Protein AF-A0A6A7C108-F1 (afdb_monomer_lite)

pLDDT: mean 88.19, std 7.94, range [61.28, 96.44]

Foldseek 3Di:
DVVLLVVQVVCVVVVHDDDLVVSCVVVVHDSVVSVCVNVVVDDDPVVVVVVVVDDDPVRVVVVVVVVVVVD

Structure (mmCIF, N/CA/C/O backbone):
data_AF-A0A6A7C108-F1
#
_entry.id   AF-A0A6A7C108-F1
#
loop_
_atom_site.group_PDB
_atom_site.id
_atom_site.type_symbol
_atom_site.label_atom_id
_atom_site.label_alt_id
_atom_site.label_comp_id
_atom_site.label_asym_id
_atom_site.label_entity_id
_atom_site.label_seq_id
_atom_site.pdbx_PDB_ins_code
_atom_site.Cartn_x
_atom_site.Cartn_y
_atom_site.Cartn_z
_atom_site.occupancy
_atom_site.B_iso_or_equiv
_atom_site.auth_seq_id
_atom_site.auth_comp_id
_atom_site.auth_asym_id
_atom_site.auth_atom_id
_atom_site.pdbx_PDB_model_num
ATOM 1 N N . MET A 1 1 ? 5.520 -9.298 -6.345 1.00 85.38 1 MET A N 1
ATOM 2 C CA . MET A 1 1 ? 5.138 -7.894 -6.063 1.00 85.38 1 MET A CA 1
ATOM 3 C C . MET A 1 1 ? 6.354 -7.087 -5.642 1.00 85.38 1 MET A C 1
ATOM 5 O O . MET A 1 1 ? 6.550 -6.006 -6.178 1.00 85.38 1 MET A O 1
ATOM 9 N N . ASP A 1 2 ? 7.186 -7.627 -4.753 1.00 89.50 2 ASP A N 1
ATOM 10 C CA . ASP A 1 2 ? 8.326 -6.908 -4.166 1.00 89.50 2 ASP A CA 1
ATOM 11 C C . ASP A 1 2 ? 9.387 -6.526 -5.202 1.00 89.50 2 ASP A C 1
ATOM 13 O O . ASP A 1 2 ? 9.812 -5.381 -5.232 1.00 89.50 2 ASP A O 1
ATOM 17 N N . ALA A 1 3 ? 9.686 -7.407 -6.165 1.00 93.31 3 ALA A N 1
ATOM 18 C CA . ALA A 1 3 ? 10.575 -7.082 -7.288 1.00 93.31 3 ALA A CA 1
ATOM 19 C C . ALA A 1 3 ? 10.089 -5.878 -8.125 1.00 93.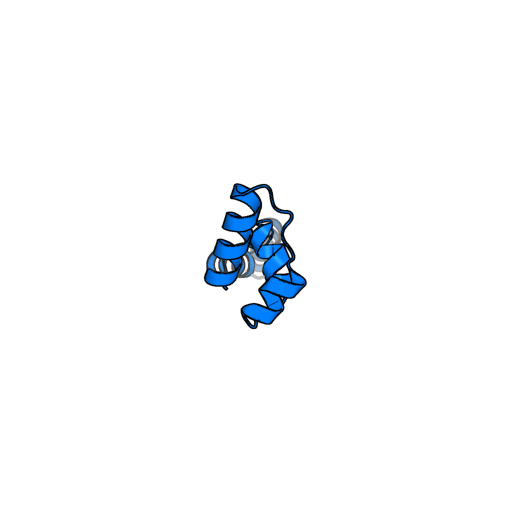31 3 ALA A C 1
ATOM 21 O O . ALA A 1 3 ? 10.890 -5.055 -8.560 1.00 93.31 3 ALA A O 1
ATOM 22 N N . ALA A 1 4 ? 8.770 -5.741 -8.313 1.00 93.56 4 ALA A N 1
ATOM 23 C CA . ALA A 1 4 ? 8.185 -4.606 -9.022 1.00 93.56 4 ALA A CA 1
ATOM 24 C C . ALA A 1 4 ? 8.2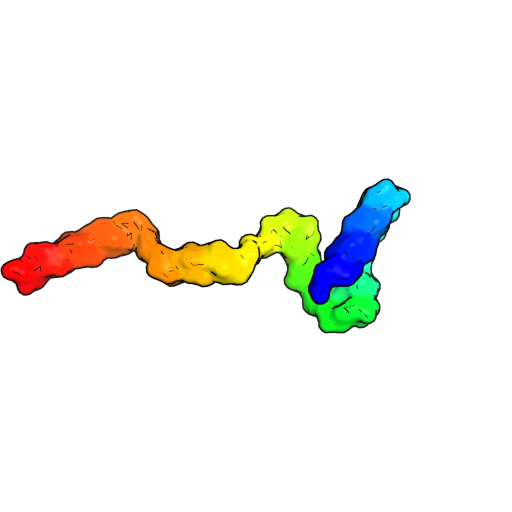88 -3.311 -8.203 1.00 93.56 4 ALA A C 1
ATOM 26 O O . ALA A 1 4 ? 8.485 -2.244 -8.774 1.00 93.56 4 ALA A O 1
ATOM 27 N N . LEU A 1 5 ? 8.158 -3.398 -6.875 1.00 93.62 5 LEU A N 1
ATOM 28 C CA . LEU A 1 5 ? 8.325 -2.258 -5.973 1.00 93.62 5 LEU A CA 1
ATOM 29 C C . LEU A 1 5 ? 9.788 -1.812 -5.911 1.00 93.62 5 LEU A C 1
ATOM 31 O O . LEU A 1 5 ? 10.047 -0.627 -6.088 1.00 93.62 5 LEU A O 1
ATOM 35 N N . SER A 1 6 ? 10.735 -2.742 -5.760 1.00 94.56 6 SER A N 1
ATOM 36 C CA . SER A 1 6 ? 12.172 -2.440 -5.791 1.00 94.56 6 SER A CA 1
ATOM 37 C C . SER A 1 6 ? 12.596 -1.763 -7.093 1.00 94.56 6 SER A C 1
ATOM 39 O O . SER A 1 6 ? 13.347 -0.795 -7.049 1.00 94.56 6 SER A O 1
ATOM 41 N N . GLU A 1 7 ? 12.083 -2.205 -8.247 1.00 94.81 7 GLU A N 1
ATOM 42 C CA . GLU A 1 7 ? 12.366 -1.540 -9.526 1.00 94.81 7 GLU A CA 1
ATOM 43 C C . GLU A 1 7 ? 11.838 -0.097 -9.553 1.00 94.81 7 GLU A C 1
ATOM 45 O O . GLU A 1 7 ? 12.532 0.803 -10.020 1.00 94.81 7 GLU A O 1
ATOM 50 N N . LEU A 1 8 ? 10.633 0.151 -9.028 1.00 94.56 8 LEU A N 1
ATOM 51 C CA . LEU A 1 8 ? 10.076 1.507 -8.957 1.00 94.56 8 LEU A CA 1
ATOM 52 C C . LEU A 1 8 ? 10.858 2.402 -7.990 1.00 94.56 8 LEU A C 1
ATOM 54 O O . LEU A 1 8 ? 11.070 3.571 -8.307 1.00 94.56 8 LEU A O 1
ATOM 58 N N . TYR A 1 9 ? 11.297 1.871 -6.845 1.00 94.25 9 TYR A N 1
ATOM 59 C CA . TYR A 1 9 ? 12.140 2.611 -5.904 1.00 94.25 9 TYR A CA 1
ATOM 60 C C . TYR A 1 9 ? 13.489 2.968 -6.530 1.00 94.25 9 TYR A C 1
ATOM 62 O O . TYR A 1 9 ? 13.861 4.136 -6.505 1.00 94.25 9 TYR A O 1
ATOM 70 N N . ALA A 1 10 ? 14.142 2.023 -7.212 1.00 94.69 10 ALA A N 1
ATOM 71 C CA . ALA A 1 10 ? 15.389 2.286 -7.928 1.00 94.69 10 ALA A CA 1
ATOM 72 C C . ALA A 1 10 ? 15.226 3.358 -9.023 1.00 94.69 10 ALA A C 1
ATOM 74 O O . ALA A 1 10 ? 16.110 4.188 -9.218 1.00 94.69 10 ALA A O 1
ATOM 75 N N . LEU A 1 11 ? 14.097 3.386 -9.745 1.00 93.88 11 LEU A N 1
ATOM 76 C CA . LEU A 1 11 ? 13.829 4.449 -10.725 1.00 93.88 11 LEU A CA 1
ATOM 77 C C . LEU A 1 11 ? 13.742 5.825 -10.055 1.00 93.88 11 LEU A C 1
ATOM 79 O O . LEU A 1 11 ? 14.340 6.777 -10.554 1.00 93.88 11 LEU A O 1
ATOM 83 N N . VAL A 1 12 ? 13.045 5.921 -8.921 1.00 92.44 12 VAL A N 1
ATOM 84 C CA . VAL A 1 12 ? 12.913 7.177 -8.170 1.00 92.44 12 VAL A CA 1
ATOM 85 C C . VAL A 1 12 ? 14.241 7.626 -7.569 1.00 92.44 12 VAL A C 1
ATOM 87 O O . VAL A 1 12 ? 14.558 8.809 -7.661 1.00 92.44 12 VAL A O 1
ATOM 90 N N . GLU A 1 13 ? 15.039 6.709 -7.024 1.00 93.19 13 GLU A N 1
ATOM 91 C CA . GLU A 1 13 ? 16.389 7.002 -6.517 1.00 93.19 13 GLU A CA 1
ATOM 92 C C . GLU A 1 13 ? 17.306 7.569 -7.609 1.00 93.19 13 GLU A C 1
ATOM 94 O O . GLU A 1 13 ? 18.097 8.471 -7.351 1.00 93.19 13 GLU A O 1
ATOM 99 N N . ASN A 1 14 ? 17.139 7.112 -8.853 1.00 94.56 14 ASN A N 1
ATOM 100 C CA . ASN A 1 14 ? 17.855 7.634 -10.019 1.00 94.56 14 ASN A CA 1
ATOM 101 C C . ASN A 1 14 ? 17.218 8.907 -10.620 1.00 94.56 14 ASN A C 1
ATOM 103 O O . ASN A 1 14 ? 17.618 9.346 -11.699 1.00 94.56 14 ASN A O 1
ATOM 107 N N . GLY A 1 15 ? 16.205 9.496 -9.972 1.00 92.75 15 GLY A N 1
ATOM 108 C CA . GLY A 1 15 ? 15.508 10.699 -10.444 1.00 92.75 15 GLY A CA 1
ATOM 109 C C . GLY A 1 15 ? 14.608 10.478 -11.667 1.00 92.75 15 GLY A C 1
ATOM 110 O O . GLY A 1 15 ? 14.145 11.439 -12.285 1.00 92.75 15 GLY A O 1
ATOM 111 N N . ILE A 1 16 ? 14.339 9.224 -12.034 1.00 93.62 16 ILE A N 1
ATOM 112 C CA . ILE A 1 16 ? 13.516 8.863 -13.187 1.00 93.62 16 ILE A CA 1
ATOM 113 C C . ILE A 1 16 ? 12.061 8.737 -12.742 1.00 93.62 16 ILE A C 1
ATOM 115 O O . ILE A 1 16 ? 11.735 8.042 -11.781 1.00 93.62 16 ILE A O 1
ATOM 119 N N . LYS A 1 17 ? 11.146 9.365 -13.489 1.00 91.69 17 LYS A N 1
ATOM 120 C CA . LYS A 1 17 ? 9.710 9.235 -13.230 1.00 91.69 17 LYS A CA 1
ATOM 121 C C . LYS A 1 17 ? 9.258 7.776 -13.442 1.00 91.69 17 LYS A C 1
ATOM 123 O O . LYS A 1 17 ? 9.329 7.287 -14.573 1.00 91.69 17 LYS A O 1
ATOM 128 N N . PRO A 1 18 ? 8.735 7.088 -12.411 1.00 90.69 18 PRO A N 1
ATOM 129 C CA . PRO A 1 18 ? 8.351 5.686 -12.519 1.00 90.69 18 PRO A CA 1
ATOM 130 C C . PRO A 1 18 ? 7.141 5.487 -13.444 1.00 90.69 18 PRO A C 1
ATOM 132 O O . PRO A 1 18 ? 6.123 6.176 -13.329 1.00 90.69 18 PRO A O 1
ATOM 135 N N . ASN A 1 19 ? 7.224 4.498 -14.341 1.00 94.44 19 ASN A N 1
ATOM 136 C CA . ASN A 1 19 ? 6.118 4.094 -15.210 1.00 94.44 19 ASN A CA 1
ATOM 137 C C . ASN A 1 19 ? 5.463 2.802 -14.707 1.00 94.44 19 ASN A C 1
ATOM 139 O O . ASN A 1 19 ? 5.809 1.691 -15.110 1.00 94.44 19 ASN A O 1
ATOM 143 N N . PHE A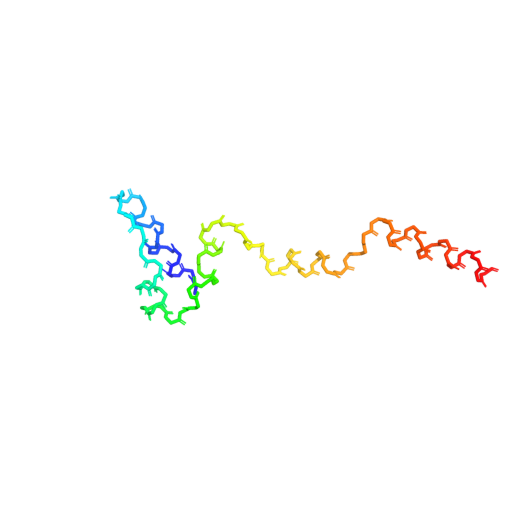 1 20 ? 4.440 2.968 -13.872 1.00 93.19 20 PHE A N 1
ATOM 144 C CA . PHE A 1 20 ? 3.711 1.862 -13.253 1.00 93.19 20 PHE A CA 1
ATOM 145 C C . PHE A 1 20 ? 3.084 0.888 -14.253 1.00 93.19 20 PHE A C 1
ATOM 147 O O . PHE A 1 20 ? 2.954 -0.286 -13.932 1.00 93.19 20 PHE A O 1
ATOM 154 N N . ALA A 1 21 ? 2.671 1.336 -15.444 1.00 94.88 21 ALA A N 1
ATOM 155 C CA . ALA A 1 21 ? 2.046 0.452 -16.430 1.00 94.88 21 ALA A CA 1
ATOM 156 C C . ALA A 1 21 ? 3.064 -0.525 -17.032 1.00 94.88 21 ALA A C 1
ATOM 158 O O . ALA A 1 21 ? 2.782 -1.718 -17.154 1.00 94.88 21 ALA A O 1
ATOM 159 N N . VAL A 1 22 ? 4.257 -0.020 -17.358 1.00 95.94 22 VAL A N 1
ATOM 160 C CA . VAL A 1 22 ? 5.354 -0.826 -17.906 1.00 95.94 22 VAL A CA 1
ATOM 161 C C . VAL A 1 22 ? 5.855 -1.810 -16.858 1.00 95.94 22 VAL A C 1
ATOM 163 O O . VAL A 1 22 ? 5.904 -3.009 -17.127 1.00 95.94 22 VAL A O 1
ATOM 166 N N . THR A 1 23 ? 6.137 -1.336 -15.643 1.00 95.31 23 THR A N 1
ATOM 167 C CA . THR A 1 23 ? 6.623 -2.199 -14.559 1.00 95.31 23 THR A CA 1
ATOM 168 C C . THR A 1 23 ? 5.572 -3.235 -14.151 1.00 95.31 23 THR A C 1
ATOM 170 O O . THR A 1 23 ? 5.902 -4.403 -13.962 1.00 95.31 23 THR A O 1
ATOM 173 N N . ALA A 1 24 ? 4.288 -2.865 -14.099 1.00 95.94 24 ALA A N 1
ATOM 174 C CA . ALA A 1 24 ? 3.213 -3.814 -13.810 1.00 95.94 24 ALA A CA 1
ATOM 175 C C . ALA A 1 24 ? 3.122 -4.931 -14.858 1.00 95.94 24 ALA A C 1
ATOM 177 O O . ALA A 1 24 ? 3.025 -6.103 -14.495 1.00 95.94 24 ALA A O 1
ATOM 178 N N . LYS A 1 25 ? 3.209 -4.582 -16.149 1.00 96.25 25 LYS A N 1
ATOM 179 C CA . LYS A 1 25 ? 3.199 -5.559 -17.245 1.00 96.25 25 LYS A CA 1
ATOM 180 C C . LYS A 1 25 ? 4.431 -6.465 -17.205 1.00 96.25 25 LYS A C 1
ATOM 182 O O . LYS A 1 25 ? 4.287 -7.673 -17.354 1.00 96.25 25 LYS A O 1
ATOM 187 N N . LYS A 1 26 ? 5.615 -5.892 -16.969 1.00 96.44 26 LYS A N 1
ATOM 188 C CA . LYS A 1 26 ? 6.891 -6.618 -16.871 1.00 96.44 26 LYS A CA 1
ATOM 189 C C . LYS A 1 26 ? 6.869 -7.674 -15.766 1.00 96.44 26 LYS A C 1
ATOM 191 O O . LYS A 1 26 ? 7.329 -8.788 -15.978 1.00 96.44 26 LYS A O 1
ATOM 196 N N . HIS A 1 27 ? 6.313 -7.327 -14.608 1.00 95.44 27 HIS A N 1
ATOM 197 C CA . HIS A 1 27 ? 6.282 -8.197 -13.428 1.00 95.44 27 HIS A CA 1
ATOM 198 C C . HIS A 1 27 ? 4.978 -8.988 -13.272 1.00 95.44 27 HIS A C 1
ATOM 200 O O . HIS A 1 27 ? 4.787 -9.633 -12.245 1.00 95.44 27 HIS A O 1
ATOM 206 N N . LEU A 1 28 ? 4.076 -8.932 -14.260 1.00 95.38 28 LEU A N 1
ATOM 207 C CA . LEU A 1 28 ? 2.770 -9.606 -14.242 1.00 95.38 28 LEU A CA 1
ATOM 208 C C . LEU A 1 28 ? 1.948 -9.307 -12.971 1.00 95.38 28 LEU A C 1
ATOM 210 O O . LEU A 1 28 ? 1.263 -10.173 -12.429 1.00 95.38 28 LEU A O 1
ATOM 214 N N . VAL A 1 29 ? 2.005 -8.063 -12.485 1.00 94.12 29 VAL A N 1
ATOM 215 C CA . VAL A 1 29 ? 1.240 -7.603 -11.314 1.00 94.12 29 VAL A CA 1
ATOM 216 C C . VAL A 1 29 ? 0.155 -6.609 -11.716 1.00 94.12 29 VAL A C 1
ATOM 218 O O . VAL A 1 29 ? 0.250 -5.915 -12.726 1.00 94.12 29 VAL A O 1
ATOM 221 N N . ASN A 1 30 ? -0.893 -6.490 -10.899 1.00 94.94 30 ASN A N 1
ATOM 222 C CA . ASN A 1 30 ? -1.936 -5.496 -11.134 1.00 94.94 30 ASN A CA 1
ATOM 223 C C . ASN A 1 30 ? -1.390 -4.068 -10.933 1.00 94.94 30 ASN A C 1
ATOM 225 O O . ASN A 1 30 ? -0.866 -3.741 -9.865 1.00 94.94 30 ASN A O 1
ATOM 229 N N . ARG A 1 31 ? -1.570 -3.199 -11.938 1.00 94.25 31 ARG A N 1
ATOM 230 C CA . ARG A 1 31 ? -1.099 -1.801 -11.923 1.00 94.25 31 ARG A CA 1
ATOM 231 C C . ARG A 1 31 ? -1.641 -1.001 -10.740 1.00 94.25 31 ARG A C 1
ATOM 233 O O . ARG A 1 31 ? -0.890 -0.273 -10.100 1.00 94.25 31 ARG A O 1
ATOM 240 N N . THR A 1 32 ? -2.938 -1.110 -10.466 1.00 92.69 32 THR A N 1
ATOM 241 C CA . THR A 1 32 ? -3.607 -0.347 -9.404 1.00 92.69 32 THR A CA 1
ATOM 242 C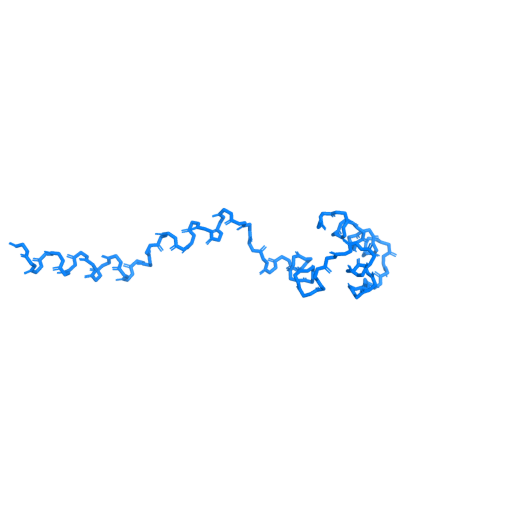 C . THR A 1 32 ? -3.105 -0.783 -8.035 1.00 92.69 32 THR A C 1
ATOM 244 O O . THR A 1 32 ? -2.819 0.061 -7.189 1.00 92.69 32 THR A O 1
ATOM 247 N N . THR A 1 33 ? -2.938 -2.089 -7.829 1.00 91.06 33 THR A N 1
ATOM 248 C CA . THR A 1 33 ? -2.359 -2.626 -6.591 1.00 91.06 33 THR A CA 1
ATOM 249 C C . THR A 1 33 ? -0.906 -2.185 -6.422 1.00 91.06 33 THR A C 1
ATOM 251 O O . THR A 1 33 ? -0.517 -1.789 -5.327 1.00 91.06 33 THR A O 1
ATOM 254 N N . LEU A 1 34 ? -0.113 -2.206 -7.499 1.00 92.75 34 LEU A N 1
ATOM 255 C CA . LEU A 1 34 ? 1.284 -1.765 -7.484 1.00 92.75 34 LEU A CA 1
ATOM 256 C C . LEU A 1 34 ? 1.408 -0.285 -7.117 1.00 92.75 34 LEU A C 1
ATOM 258 O O . LEU A 1 34 ? 2.192 0.059 -6.241 1.00 92.75 34 LEU A O 1
ATOM 262 N N . TYR A 1 35 ? 0.586 0.565 -7.729 1.00 92.75 35 TYR A N 1
ATOM 263 C CA . TYR A 1 35 ? 0.527 1.992 -7.425 1.00 92.75 35 TYR A CA 1
ATOM 264 C C . TYR A 1 35 ? 0.159 2.258 -5.959 1.00 92.75 35 TYR A C 1
ATOM 266 O O . TYR A 1 35 ? 0.858 3.001 -5.276 1.00 92.75 35 TYR A O 1
ATOM 274 N N . LYS A 1 36 ? -0.897 1.608 -5.448 1.00 90.56 36 LYS A N 1
ATOM 275 C CA . LYS A 1 36 ? -1.320 1.764 -4.047 1.00 90.56 36 LYS A CA 1
ATOM 276 C C . LYS A 1 36 ? -0.231 1.326 -3.068 1.00 90.56 36 LYS A C 1
ATOM 278 O O . LYS A 1 36 ? 0.018 2.031 -2.095 1.00 90.56 36 LYS A O 1
ATOM 283 N N . ARG A 1 37 ? 0.450 0.209 -3.344 1.00 89.31 37 ARG A N 1
ATOM 284 C CA . ARG A 1 37 ? 1.567 -0.267 -2.512 1.00 89.31 37 ARG A CA 1
ATOM 285 C C . ARG A 1 37 ? 2.756 0.677 -2.543 1.00 89.31 37 ARG A C 1
ATOM 287 O O . ARG A 1 37 ? 3.280 0.995 -1.487 1.00 89.31 37 ARG A O 1
ATOM 294 N N . PHE A 1 38 ? 3.128 1.170 -3.720 1.00 90.19 38 PHE A N 1
ATOM 295 C CA . PHE A 1 38 ? 4.222 2.127 -3.860 1.00 90.19 38 PHE A CA 1
ATOM 296 C C . PHE A 1 38 ? 3.972 3.427 -3.077 1.00 90.19 38 PHE A C 1
ATOM 298 O O . PHE A 1 38 ? 4.900 3.994 -2.514 1.00 90.19 38 PHE A O 1
ATOM 305 N N . GLN A 1 39 ? 2.713 3.872 -2.992 1.00 88.62 39 GLN A N 1
ATOM 306 C CA . GLN A 1 39 ? 2.311 5.048 -2.210 1.00 88.62 39 GLN A CA 1
ATOM 307 C C . GLN A 1 39 ? 2.096 4.779 -0.713 1.00 88.62 39 GLN A C 1
ATOM 309 O O . GLN A 1 39 ? 1.699 5.690 0.006 1.00 88.62 39 GLN A O 1
ATOM 314 N N . GLY A 1 40 ? 2.280 3.545 -0.237 1.00 85.25 40 GLY A N 1
ATOM 315 C CA . GLY A 1 40 ? 1.965 3.186 1.150 1.00 85.25 40 GLY A CA 1
ATOM 316 C C . GLY A 1 40 ? 0.464 3.207 1.480 1.00 85.25 40 GLY A C 1
ATOM 317 O O . GLY A 1 40 ? 0.090 3.129 2.643 1.00 85.25 40 GLY A O 1
ATOM 318 N N . LEU A 1 41 ? -0.420 3.265 0.475 1.00 80.81 41 LEU A N 1
ATOM 319 C CA . LEU A 1 41 ? -1.885 3.295 0.641 1.00 80.81 41 LEU A CA 1
ATOM 320 C C . LEU A 1 41 ? -2.502 1.919 0.920 1.00 80.81 41 LEU A C 1
ATOM 322 O O . LEU A 1 41 ? -3.722 1.768 0.977 1.00 80.81 41 LEU A O 1
ATOM 326 N N . THR A 1 42 ? -1.675 0.890 1.028 1.00 74.69 42 THR A N 1
ATOM 327 C CA . THR A 1 42 ? -2.114 -0.468 1.342 1.00 74.69 42 THR A CA 1
ATOM 328 C C . THR A 1 42 ? -1.383 -0.896 2.592 1.00 74.69 42 THR A C 1
ATOM 330 O O . THR A 1 42 ? -0.162 -1.007 2.577 1.00 74.69 42 THR A O 1
ATOM 333 N N . VAL A 1 43 ? -2.155 -1.115 3.650 1.00 69.75 43 VAL A N 1
ATOM 334 C CA . VAL A 1 43 ? -1.684 -1.742 4.881 1.00 69.75 43 VAL A CA 1
ATOM 335 C C . VAL A 1 43 ? -1.368 -3.211 4.635 1.00 69.75 43 VAL A C 1
ATOM 337 O O . VAL A 1 43 ? -1.890 -3.827 3.695 1.00 69.75 43 VAL A O 1
ATOM 340 N N . ASP A 1 44 ? -0.496 -3.753 5.479 1.00 72.88 44 ASP A N 1
ATOM 341 C CA . ASP A 1 44 ? -0.198 -5.174 5.470 1.00 72.88 44 ASP A CA 1
ATOM 342 C C . ASP A 1 44 ? -1.479 -6.009 5.657 1.00 72.88 44 ASP A C 1
ATOM 344 O O . ASP A 1 44 ? -2.485 -5.552 6.215 1.00 72.88 44 ASP A O 1
ATOM 348 N N . ARG A 1 45 ? -1.464 -7.233 5.124 1.00 72.75 45 ARG A N 1
ATOM 349 C CA . ARG A 1 45 ? -2.619 -8.131 5.171 1.00 72.75 45 ARG A CA 1
ATOM 350 C C . ARG A 1 45 ? -3.024 -8.448 6.608 1.00 72.75 45 ARG A C 1
ATOM 352 O O . ARG A 1 45 ? -4.229 -8.540 6.855 1.00 72.75 45 ARG A O 1
ATOM 359 N N . ASP A 1 46 ? -2.069 -8.602 7.515 1.00 73.38 46 ASP A N 1
ATOM 360 C CA . ASP A 1 46 ? -2.349 -8.946 8.905 1.00 73.38 46 ASP A CA 1
ATOM 361 C C . ASP A 1 46 ? -2.998 -7.758 9.610 1.00 73.38 46 ASP A C 1
ATOM 363 O O . ASP A 1 46 ? -4.075 -7.910 10.183 1.00 73.38 46 ASP A O 1
ATOM 367 N N . THR A 1 47 ? -2.477 -6.547 9.399 1.00 76.31 47 THR A N 1
ATOM 368 C CA . THR A 1 47 ? -3.100 -5.302 9.879 1.00 76.31 47 THR A CA 1
ATOM 369 C C . THR A 1 47 ? -4.516 -5.114 9.328 1.00 76.31 47 THR A C 1
ATOM 371 O O . THR A 1 47 ? -5.441 -4.762 10.058 1.00 76.31 47 THR A O 1
ATOM 374 N N . ALA A 1 48 ? -4.728 -5.379 8.035 1.00 77.38 48 ALA A N 1
ATOM 375 C CA . ALA A 1 48 ? -6.059 -5.310 7.432 1.00 77.38 48 ALA A CA 1
ATOM 376 C C . ALA A 1 48 ? -7.012 -6.377 7.996 1.00 77.38 48 ALA A C 1
ATOM 378 O O . ALA A 1 48 ? -8.220 -6.149 8.077 1.00 77.38 48 ALA A O 1
ATOM 379 N N . SER A 1 49 ? -6.492 -7.555 8.344 1.00 78.00 49 SER A N 1
ATOM 380 C CA . SER A 1 49 ? -7.267 -8.633 8.953 1.00 78.00 49 SER A CA 1
ATOM 381 C C . SER A 1 49 ? -7.626 -8.315 10.403 1.00 78.00 49 SER A C 1
ATOM 383 O O . SER A 1 49 ? -8.764 -8.554 10.798 1.00 78.00 49 SER A O 1
ATOM 385 N N . GLU A 1 50 ? -6.698 -7.767 11.183 1.00 78.94 50 GLU A N 1
ATOM 386 C CA . GLU A 1 50 ? -6.945 -7.294 12.549 1.00 78.94 50 GLU A CA 1
ATOM 387 C C . GLU A 1 50 ? -8.002 -6.194 12.561 1.00 78.94 50 GLU A C 1
ATOM 389 O O . GLU A 1 50 ? -9.008 -6.331 13.252 1.00 78.94 50 GLU A O 1
ATOM 394 N N . ALA A 1 51 ? -7.868 -5.182 11.700 1.00 76.25 51 ALA A N 1
ATOM 395 C CA . ALA A 1 51 ? -8.852 -4.106 11.582 1.00 76.25 51 ALA A CA 1
ATOM 396 C C . ALA A 1 51 ? -10.269 -4.599 11.224 1.00 76.25 51 ALA A C 1
ATOM 398 O O . ALA A 1 51 ? -11.247 -3.944 11.559 1.00 76.25 51 ALA A O 1
ATOM 399 N N . ARG A 1 52 ? -10.398 -5.745 10.538 1.00 78.75 52 ARG A N 1
ATOM 400 C CA . ARG A 1 52 ? -11.701 -6.366 10.230 1.00 78.75 52 ARG A CA 1
ATOM 401 C C . ARG A 1 52 ? -12.255 -7.222 11.364 1.00 78.75 52 ARG A C 1
ATOM 403 O O . ARG A 1 52 ? -13.456 -7.470 11.385 1.00 78.75 52 ARG A O 1
ATOM 410 N N . ARG A 1 53 ? -11.385 -7.757 12.222 1.00 78.62 53 ARG A N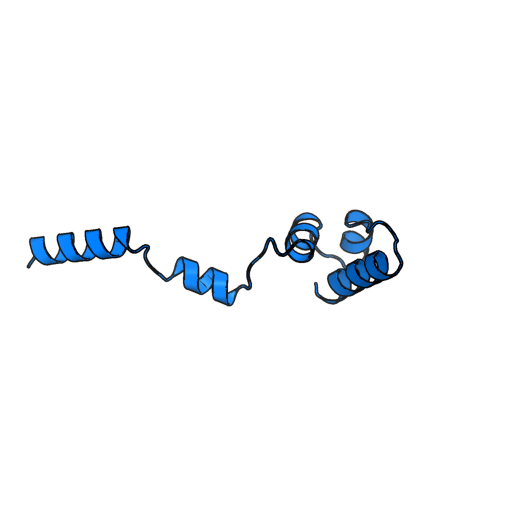 1
ATOM 411 C CA . ARG A 1 53 ? -11.769 -8.607 13.359 1.00 78.62 53 ARG A CA 1
ATOM 412 C C . ARG A 1 53 ? -12.142 -7.777 14.578 1.00 78.62 53 ARG A C 1
ATOM 414 O O . ARG A 1 53 ? -12.994 -8.207 15.347 1.00 78.62 53 ARG A O 1
ATOM 421 N N . SER A 1 54 ? -11.512 -6.621 14.744 1.00 79.25 54 SER A N 1
ATOM 422 C CA . SER A 1 54 ? -11.819 -5.697 15.826 1.00 79.25 54 SER A CA 1
ATOM 423 C C . SER A 1 54 ? -13.133 -4.979 15.545 1.00 79.25 54 SER A C 1
ATOM 425 O O . SER A 1 54 ? -13.312 -4.380 14.484 1.00 79.25 54 SER A O 1
ATOM 427 N N . LEU A 1 55 ? -14.049 -5.035 16.507 1.00 76.44 55 LEU A N 1
ATOM 428 C CA . LEU A 1 55 ? -15.208 -4.156 16.511 1.00 76.44 55 LEU A CA 1
ATOM 429 C C . LEU A 1 55 ? -14.731 -2.722 16.750 1.00 76.44 55 LEU A C 1
ATOM 431 O O . LEU A 1 55 ? -13.788 -2.478 17.505 1.00 76.44 55 LEU A O 1
ATOM 435 N N . LEU A 1 56 ? -15.386 -1.760 16.104 1.00 80.62 56 LEU A N 1
ATOM 436 C CA . LEU A 1 56 ? -15.213 -0.363 16.485 1.00 80.62 56 LEU A CA 1
ATOM 437 C C . LEU A 1 56 ? -15.723 -0.173 17.916 1.00 80.62 56 LEU A C 1
ATOM 439 O O . LEU A 1 56 ? -16.655 -0.853 18.346 1.00 80.62 56 LEU A O 1
ATOM 443 N N . GLN A 1 57 ? -15.148 0.780 18.644 1.00 80.81 57 GLN A N 1
ATOM 444 C CA . GLN A 1 57 ? -15.488 1.016 20.048 1.00 80.81 57 GLN A CA 1
ATOM 445 C C . GLN A 1 57 ? -16.991 1.290 20.245 1.00 80.81 57 GLN A C 1
ATOM 447 O O . GLN A 1 57 ? -17.583 0.889 21.247 1.00 80.81 57 GLN A O 1
ATOM 452 N N . GLU A 1 58 ? -17.632 1.944 19.277 1.00 84.31 58 GLU A N 1
ATOM 453 C CA . GLU A 1 58 ? -19.079 2.155 19.232 1.00 84.31 58 GLU A CA 1
ATOM 454 C C . GLU A 1 58 ? -19.849 0.836 19.102 1.00 84.31 58 GLU A C 1
ATOM 456 O O . GLU A 1 58 ? -20.820 0.624 19.826 1.00 84.31 58 GLU A O 1
ATOM 461 N N . GLN A 1 59 ? -19.390 -0.073 18.238 1.00 86.62 59 GLN A N 1
ATOM 462 C CA . GLN A 1 59 ? -20.013 -1.383 18.044 1.00 86.62 59 GLN A CA 1
ATOM 463 C C . GLN A 1 59 ? -19.861 -2.261 19.291 1.00 86.62 59 GLN A C 1
ATOM 465 O O . GLN A 1 59 ? -20.804 -2.951 19.668 1.00 86.62 59 GLN A O 1
ATOM 470 N N . GLU A 1 60 ? -18.710 -2.205 19.969 1.00 88.75 60 GLU A N 1
ATOM 471 C CA . GLU A 1 60 ? -18.520 -2.888 21.254 1.00 88.75 60 GLU A CA 1
ATOM 472 C C . GLU A 1 60 ? -19.468 -2.342 22.326 1.00 88.75 60 GLU A C 1
ATOM 474 O O . GLU A 1 60 ? -20.121 -3.115 23.026 1.00 88.75 60 GLU A O 1
ATOM 479 N N . LYS A 1 61 ? -19.599 -1.013 22.434 1.00 90.19 61 LYS A N 1
ATOM 480 C CA . LYS A 1 61 ? -20.517 -0.374 23.392 1.00 90.19 61 LYS A CA 1
ATOM 481 C C . LYS A 1 61 ? -21.974 -0.751 23.134 1.00 90.19 61 LYS A C 1
ATOM 483 O O . LYS A 1 61 ? -22.701 -1.049 24.084 1.00 90.19 61 LYS A O 1
ATOM 488 N N . GLU A 1 62 ? -22.409 -0.736 21.877 1.00 91.19 62 GLU A N 1
ATOM 489 C CA . GLU A 1 62 ? -23.766 -1.149 21.505 1.00 91.19 62 GLU A CA 1
ATOM 490 C C . GLU A 1 62 ? -24.007 -2.629 21.798 1.00 91.19 62 GLU A C 1
ATOM 492 O O . GLU A 1 62 ? -25.055 -2.980 22.346 1.00 91.19 62 GLU A O 1
ATOM 497 N N . LEU A 1 63 ? -23.024 -3.485 21.513 1.00 91.50 63 LEU A N 1
ATOM 498 C CA . LEU A 1 63 ? -23.113 -4.915 21.785 1.00 91.50 63 LEU A CA 1
ATOM 499 C C . LEU A 1 63 ? -23.228 -5.200 23.287 1.00 91.50 63 LEU A C 1
ATOM 501 O O . LEU A 1 63 ? -24.096 -5.968 23.698 1.00 91.50 63 LEU A O 1
ATOM 505 N N . VAL A 1 64 ? -22.412 -4.542 24.117 1.00 93.44 64 VAL A N 1
ATOM 506 C CA . VAL A 1 64 ? -22.499 -4.648 25.583 1.00 93.44 64 VAL A CA 1
ATOM 507 C C . VAL A 1 64 ? -23.873 -4.197 26.072 1.00 93.44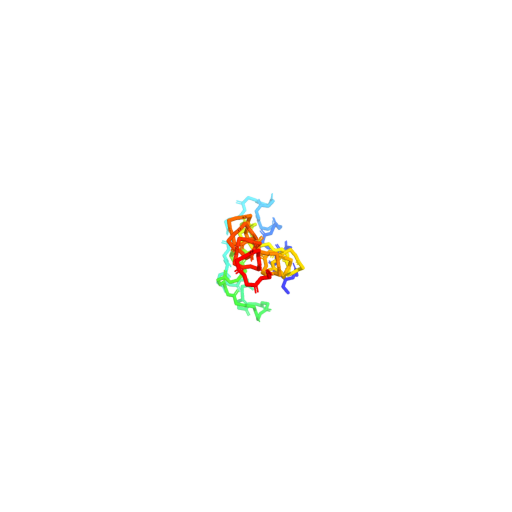 64 VAL A C 1
ATOM 509 O O . VAL A 1 64 ? -24.510 -4.912 26.843 1.00 93.44 64 VAL A O 1
ATOM 512 N N . LYS A 1 65 ? -24.371 -3.055 25.583 1.00 93.12 65 LYS A N 1
ATOM 513 C CA . LYS A 1 65 ? -25.699 -2.544 25.948 1.00 93.12 65 LYS A CA 1
ATOM 514 C C . LYS A 1 65 ? -26.813 -3.531 25.591 1.00 93.12 65 LYS A C 1
ATOM 516 O O . LYS A 1 65 ? -27.738 -3.707 26.379 1.00 93.12 65 LYS A O 1
ATOM 521 N N . TYR A 1 66 ? -26.727 -4.166 24.424 1.00 93.38 66 TYR A N 1
ATOM 522 C CA . TYR A 1 66 ? -27.696 -5.168 23.989 1.00 93.38 66 TYR A CA 1
ATOM 523 C C . TYR A 1 66 ? -27.663 -6.421 24.874 1.00 93.38 66 TYR A C 1
ATOM 525 O O . TYR A 1 66 ? -28.711 -6.874 25.327 1.00 93.38 66 TYR A O 1
ATOM 533 N N . ILE A 1 67 ? -26.471 -6.941 25.184 1.00 93.94 67 ILE A N 1
ATOM 534 C CA . ILE A 1 67 ? -26.310 -8.095 26.083 1.00 93.94 67 ILE A CA 1
ATOM 535 C C . ILE A 1 67 ? -26.867 -7.777 27.477 1.00 93.94 67 ILE A C 1
ATOM 537 O O . ILE A 1 67 ? -27.637 -8.565 28.014 1.00 93.94 67 ILE A O 1
ATOM 541 N N . SER A 1 68 ? -26.544 -6.608 28.041 1.00 91.00 68 SER A N 1
ATOM 542 C CA . SER A 1 68 ? -27.062 -6.174 29.349 1.00 91.00 68 SER A CA 1
ATOM 543 C C . SER A 1 68 ? -28.572 -5.938 29.383 1.00 91.00 68 SER A C 1
ATOM 545 O O . SER A 1 68 ? -29.137 -5.876 30.465 1.00 91.00 68 SER A O 1
ATOM 547 N N . PHE A 1 69 ? -29.224 -5.752 28.235 1.00 90.69 69 PHE A N 1
ATOM 548 C CA . PHE A 1 69 ? -30.682 -5.656 28.154 1.00 90.69 69 PHE A CA 1
ATOM 549 C C . PHE A 1 69 ? -31.354 -7.037 28.098 1.00 90.69 69 PHE A C 1
ATOM 551 O O . PHE A 1 69 ? -32.506 -7.176 28.499 1.00 90.69 69 PHE A O 1
ATOM 558 N N . MET A 1 70 ? -30.654 -8.043 27.567 1.00 85.62 70 MET A N 1
ATOM 559 C CA . MET A 1 70 ? -31.169 -9.405 27.382 1.00 85.62 70 MET A CA 1
ATOM 560 C C . MET A 1 70 ? -30.963 -10.313 28.608 1.00 85.62 70 MET A C 1
ATOM 562 O O . MET A 1 70 ? -31.667 -11.317 28.722 1.00 85.62 70 MET A O 1
ATOM 566 N N . CYS A 1 71 ? -30.005 -9.985 29.480 1.00 61.28 71 CYS A N 1
ATOM 567 C CA . CYS A 1 71 ? -29.731 -10.663 30.754 1.00 61.28 71 CYS A CA 1
ATOM 568 C C . CYS A 1 71 ? -30.410 -9.943 31.922 1.00 61.28 71 CYS A C 1
ATOM 570 O O . CYS A 1 71 ? -30.928 -10.653 32.813 1.00 61.28 71 CYS A O 1
#

Secondary structure (DSSP, 8-state):
-HHHHHHHHHHHHTTPPP-HHHHHHHTT--HHHHHHHHTT-S--HHHHHHHHHSPPHHHHHHHHHHHHHH-

Sequence (71 aa):
MDAALSELYALVENGIKPNFAVTAKKHLVNRTTLYKRFQGLTVDRDTASEARRSLLQEQEKELVKYISFMC

Radius of gyration: 20.33 Å; chains: 1; bounding box: 49×21×49 Å

Organism: NCBI:txid1314780